Protein AF-A0A3D4CTP0-F1 (afdb_monomer_lite)

pLDDT: mean 94.3, std 9.96, range [36.91, 98.75]

Secondary structure (DSSP, 8-state):
--HHHHHH--GGGSTTTTTT-HHHHHHHHHHHHHHHHHTEETTEE---HHHHHHHH-HHHHHHHHHHHHHHHHHHHHS-SSHHHHTSS-TTSHHHHHHHHHHHHHHHHHHHHHHHHHHTT-----S----

Radius of gyration: 16.41 Å; chains: 1; bounding box: 38×39×43 Å

Structure (m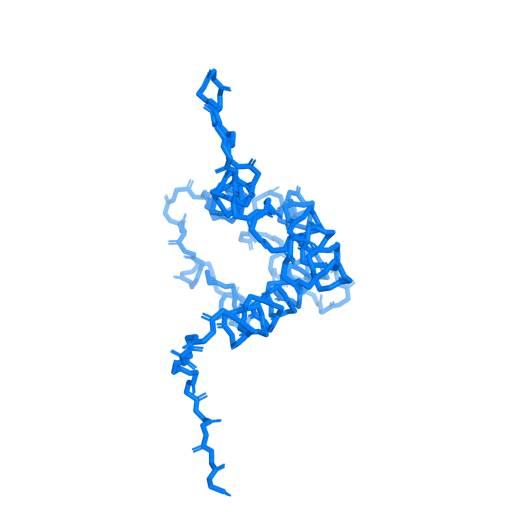mCIF, N/CA/C/O backbone):
data_AF-A0A3D4CTP0-F1
#
_entry.id   AF-A0A3D4CTP0-F1
#
loop_
_atom_site.group_PDB
_atom_site.id
_atom_site.type_symbol
_atom_site.label_atom_id
_atom_site.label_alt_id
_atom_site.label_comp_id
_atom_site.label_asym_id
_atom_site.label_entity_id
_atom_site.label_seq_id
_atom_site.pdbx_PDB_ins_code
_atom_site.Cartn_x
_atom_site.Cartn_y
_atom_site.Cartn_z
_atom_site.occupancy
_atom_site.B_iso_or_equiv
_atom_site.auth_seq_id
_atom_site.auth_comp_id
_atom_site.auth_asym_id
_atom_site.auth_atom_id
_atom_site.pdbx_PDB_model_num
ATOM 1 N N . ARG A 1 1 ? -2.790 0.129 -9.719 1.00 76.38 1 ARG A N 1
ATOM 2 C CA . ARG A 1 1 ? -3.055 -1.190 -10.361 1.00 76.38 1 ARG A CA 1
ATOM 3 C C . ARG A 1 1 ? -1.772 -1.631 -11.052 1.00 76.38 1 ARG A C 1
ATOM 5 O O . ARG A 1 1 ? -1.313 -0.879 -11.895 1.00 76.38 1 ARG A O 1
ATOM 12 N N . LEU A 1 2 ? -1.196 -2.782 -10.687 1.00 93.75 2 LEU A N 1
ATOM 13 C CA . LEU A 1 2 ? 0.117 -3.227 -11.196 1.00 93.75 2 LEU A CA 1
ATOM 14 C C . LEU A 1 2 ? 0.058 -4.500 -12.057 1.00 93.75 2 LEU A C 1
ATOM 16 O O . LEU A 1 2 ? 0.906 -4.667 -12.924 1.00 93.75 2 LEU A O 1
ATOM 20 N N . ASN A 1 3 ? -0.959 -5.351 -11.873 1.00 94.69 3 ASN A N 1
ATOM 21 C CA . ASN A 1 3 ? -1.021 -6.681 -12.503 1.00 94.69 3 ASN A CA 1
ATOM 22 C C . ASN A 1 3 ? -0.943 -6.641 -14.034 1.00 94.69 3 ASN A C 1
ATOM 24 O O . ASN A 1 3 ? -0.199 -7.413 -14.611 1.00 94.69 3 ASN A O 1
ATOM 28 N N . VAL A 1 4 ? -1.635 -5.706 -14.698 1.00 95.69 4 VAL A N 1
ATOM 29 C CA . VAL A 1 4 ? -1.610 -5.638 -16.173 1.00 95.69 4 VAL A CA 1
ATOM 30 C C . VAL A 1 4 ? -0.201 -5.328 -16.681 1.00 95.69 4 VAL A C 1
ATOM 32 O O . VAL A 1 4 ? 0.322 -6.091 -17.480 1.00 95.69 4 VAL A O 1
ATOM 35 N N . ALA A 1 5 ? 0.444 -4.279 -16.161 1.00 95.50 5 ALA A N 1
ATOM 36 C CA . ALA A 1 5 ? 1.819 -3.937 -16.530 1.00 95.50 5 ALA A CA 1
ATOM 37 C C . ALA A 1 5 ? 2.813 -5.056 -16.174 1.00 95.50 5 ALA A C 1
ATOM 39 O O . ALA A 1 5 ? 3.791 -5.282 -16.885 1.00 95.50 5 ALA A O 1
ATOM 40 N N . TYR A 1 6 ? 2.560 -5.776 -15.077 1.00 97.00 6 TYR A N 1
ATOM 41 C CA . TYR A 1 6 ? 3.338 -6.951 -14.709 1.00 97.00 6 TYR A CA 1
ATOM 42 C C . TYR A 1 6 ? 3.167 -8.082 -15.737 1.00 97.00 6 TYR A C 1
ATOM 44 O O . TYR A 1 6 ? 4.158 -8.655 -16.179 1.00 97.00 6 TYR A O 1
ATOM 52 N N . ASP A 1 7 ? 1.951 -8.391 -16.167 1.00 96.56 7 ASP A N 1
ATOM 53 C CA . ASP A 1 7 ? 1.689 -9.504 -17.083 1.00 96.56 7 ASP A CA 1
ATOM 54 C C . ASP A 1 7 ? 2.168 -9.210 -18.509 1.00 96.56 7 ASP A C 1
ATOM 56 O O . ASP A 1 7 ? 2.760 -10.070 -19.164 1.00 96.56 7 ASP A O 1
ATOM 60 N N . THR A 1 8 ? 1.936 -7.992 -19.000 1.00 96.19 8 THR A N 1
ATOM 61 C CA . THR A 1 8 ? 2.241 -7.622 -20.389 1.00 96.19 8 THR A CA 1
ATOM 62 C C . THR A 1 8 ? 3.673 -7.141 -20.579 1.00 96.19 8 THR A C 1
ATOM 64 O O . THR A 1 8 ? 4.193 -7.215 -21.693 1.00 96.19 8 THR A O 1
ATOM 67 N N . LYS A 1 9 ? 4.315 -6.646 -19.510 1.00 96.12 9 LYS A N 1
ATOM 68 C CA . LYS A 1 9 ? 5.614 -5.951 -19.544 1.00 96.12 9 LYS A CA 1
ATOM 69 C C . LYS A 1 9 ? 5.635 -4.749 -20.504 1.00 96.12 9 LYS A C 1
ATOM 71 O O . LYS A 1 9 ? 6.712 -4.309 -20.903 1.00 96.12 9 LYS A O 1
ATOM 76 N N . ALA A 1 10 ? 4.466 -4.239 -20.896 1.00 94.75 10 ALA A N 1
ATOM 77 C CA . ALA A 1 10 ? 4.347 -3.114 -21.811 1.00 94.75 10 ALA A CA 1
ATOM 78 C C . ALA A 1 10 ? 4.397 -1.796 -21.036 1.00 94.75 10 ALA A C 1
ATOM 80 O O . ALA A 1 10 ? 3.703 -1.629 -20.030 1.00 94.75 10 ALA A O 1
ATOM 81 N N . GLN A 1 11 ? 5.184 -0.841 -21.533 1.00 92.44 11 GLN A N 1
ATOM 82 C CA . GLN A 1 11 ? 5.215 0.513 -20.980 1.00 92.44 11 GLN A CA 1
ATOM 83 C C . GLN A 1 11 ? 3.845 1.189 -21.130 1.00 92.44 11 GLN A C 1
ATOM 85 O O . GLN A 1 11 ? 3.430 1.969 -20.292 1.00 92.44 11 GLN A O 1
ATOM 90 N N . GLU A 1 12 ? 3.077 0.876 -22.164 1.00 94.19 12 GLU A N 1
ATOM 91 C CA . GLU A 1 12 ? 1.756 1.470 -22.373 1.00 94.19 12 GLU A CA 1
ATOM 92 C C . GLU A 1 12 ? 0.725 1.030 -21.321 1.00 94.19 12 GLU A C 1
ATOM 94 O O . GLU A 1 12 ? -0.285 1.711 -21.139 1.00 94.19 12 GLU A O 1
ATOM 99 N N . ASP A 1 13 ? 0.988 -0.077 -20.620 1.00 95.19 13 ASP A N 1
ATOM 100 C CA . ASP A 1 13 ? 0.101 -0.644 -19.603 1.00 95.19 13 ASP A CA 1
ATOM 101 C C . ASP A 1 13 ? 0.427 -0.184 -18.173 1.00 95.19 13 ASP A C 1
ATOM 103 O O . ASP A 1 13 ? -0.342 -0.472 -17.246 1.00 95.19 13 ASP A O 1
ATOM 107 N N . GLU A 1 14 ? 1.538 0.533 -17.953 1.00 92.81 14 GLU A N 1
ATOM 108 C CA . GLU A 1 14 ? 1.769 1.189 -16.664 1.00 92.81 14 GLU A CA 1
ATOM 109 C C . GLU A 1 14 ? 0.916 2.463 -16.517 1.00 92.81 14 GLU A C 1
ATOM 111 O O . GLU A 1 14 ? 0.577 3.144 -17.482 1.00 92.81 14 GLU A O 1
ATOM 116 N N . HIS A 1 15 ? 0.548 2.790 -15.278 1.00 91.50 15 HIS A N 1
ATOM 117 C CA . HIS A 1 15 ? -0.501 3.772 -14.988 1.00 91.50 15 HIS A CA 1
ATOM 118 C C . HIS A 1 15 ? -0.169 5.201 -15.450 1.00 91.50 15 HIS A C 1
ATOM 120 O O . HIS A 1 15 ? -1.014 5.866 -16.046 1.00 91.50 15 HIS A O 1
ATOM 126 N N . SER A 1 16 ? 1.061 5.655 -15.197 1.00 95.56 16 SER A N 1
ATOM 127 C CA . SER A 1 16 ? 1.536 7.007 -15.515 1.00 95.56 16 SER A CA 1
ATOM 128 C C . SER A 1 16 ? 2.678 6.976 -16.539 1.00 95.56 16 SER A C 1
ATOM 130 O O . SER A 1 16 ? 3.693 7.656 -16.376 1.00 95.56 16 SER A O 1
ATOM 132 N N . CYS A 1 17 ? 2.505 6.183 -17.602 1.00 94.00 17 CYS A N 1
ATOM 133 C CA . CYS A 1 17 ? 3.518 5.898 -18.628 1.00 94.00 17 CYS A CA 1
ATOM 134 C C . CYS A 1 17 ? 4.038 7.121 -19.396 1.00 94.00 17 CYS A C 1
ATOM 136 O O . CYS A 1 17 ? 5.187 7.152 -19.818 1.00 94.00 17 CYS A O 1
ATOM 138 N N . PHE A 1 18 ? 3.220 8.161 -19.580 1.00 94.44 18 PHE A N 1
ATOM 139 C CA . PHE A 1 18 ? 3.645 9.365 -20.307 1.00 94.44 18 PHE A CA 1
ATOM 140 C C . PHE A 1 18 ? 4.525 10.310 -19.479 1.00 94.44 18 PHE A C 1
ATOM 142 O O . PHE A 1 18 ? 5.140 11.217 -20.043 1.00 94.44 18 PHE A O 1
ATOM 149 N N . SER A 1 19 ? 4.549 10.148 -18.155 1.00 95.62 19 SER A N 1
ATOM 150 C CA . SER A 1 19 ? 5.300 11.002 -17.229 1.00 95.62 19 SER A CA 1
ATOM 151 C C . SER A 1 19 ? 6.370 10.254 -16.435 1.00 95.62 19 SER A C 1
ATOM 153 O O . SER A 1 19 ? 7.052 10.887 -15.633 1.00 95.62 19 SER A O 1
ATOM 155 N N . ASP A 1 20 ? 6.519 8.940 -16.634 1.00 93.75 20 ASP A N 1
ATOM 156 C CA . ASP A 1 20 ? 7.413 8.048 -15.880 1.00 93.75 20 ASP A CA 1
ATOM 157 C C . ASP A 1 20 ? 7.196 8.104 -14.351 1.00 93.75 20 ASP A C 1
ATOM 159 O O . ASP A 1 20 ? 8.117 7.916 -13.548 1.00 93.75 20 ASP A O 1
ATOM 163 N N . THR A 1 21 ? 5.959 8.367 -13.910 1.00 96.38 21 THR A N 1
ATOM 164 C CA . THR A 1 21 ? 5.625 8.574 -12.486 1.00 96.38 21 THR A CA 1
ATOM 165 C C . THR A 1 21 ? 4.857 7.431 -11.826 1.00 96.38 21 THR A C 1
ATOM 167 O O . THR A 1 21 ? 4.430 7.596 -10.687 1.00 96.38 21 THR A O 1
ATOM 170 N N . THR A 1 22 ? 4.733 6.252 -12.446 1.00 96.38 22 THR A N 1
ATOM 171 C CA . THR A 1 22 ? 4.021 5.097 -11.850 1.00 96.38 22 THR A CA 1
ATOM 172 C C . THR A 1 22 ? 4.525 4.753 -10.441 1.00 96.38 22 THR A C 1
ATOM 174 O O . THR A 1 22 ? 3.738 4.442 -9.549 1.00 96.38 22 THR A O 1
ATOM 177 N N . HIS A 1 23 ? 5.834 4.868 -10.198 1.00 94.62 23 HIS A N 1
ATOM 178 C CA . HIS A 1 23 ? 6.429 4.662 -8.873 1.00 94.62 23 HIS A CA 1
ATOM 179 C C . HIS A 1 23 ? 5.897 5.650 -7.816 1.00 94.62 23 HIS A C 1
ATOM 181 O O . HIS A 1 23 ? 5.667 5.260 -6.672 1.00 94.62 23 HIS A O 1
ATOM 187 N N . ASN A 1 24 ? 5.661 6.913 -8.190 1.00 97.12 24 ASN A N 1
ATOM 188 C CA . ASN A 1 24 ? 5.096 7.918 -7.290 1.00 97.12 24 ASN A CA 1
ATOM 189 C C . ASN A 1 24 ? 3.637 7.605 -6.976 1.00 97.12 24 ASN A C 1
ATOM 191 O O . ASN A 1 24 ? 3.264 7.661 -5.807 1.00 97.12 24 ASN A O 1
ATOM 195 N N . ASP A 1 25 ? 2.845 7.230 -7.984 1.00 97.00 25 ASP A N 1
ATOM 196 C CA . ASP A 1 25 ? 1.442 6.858 -7.786 1.00 97.00 25 ASP A CA 1
ATOM 197 C C . ASP A 1 25 ? 1.329 5.765 -6.717 1.00 97.00 25 ASP A C 1
ATOM 199 O O . ASP A 1 25 ? 0.630 5.936 -5.721 1.00 97.00 25 ASP A O 1
ATOM 203 N N . MET A 1 26 ? 2.105 4.682 -6.854 1.00 96.38 26 MET A N 1
ATOM 204 C CA . MET A 1 26 ? 2.045 3.560 -5.910 1.00 96.38 26 MET A CA 1
ATOM 205 C C . MET A 1 26 ? 2.464 3.963 -4.495 1.00 96.38 26 MET A C 1
ATOM 207 O O . MET A 1 26 ? 1.834 3.555 -3.519 1.00 96.38 26 MET A O 1
ATOM 211 N N . VAL A 1 27 ? 3.514 4.778 -4.364 1.00 97.75 27 VAL A N 1
ATOM 212 C CA . VAL A 1 27 ? 3.981 5.245 -3.055 1.00 97.75 27 VAL A CA 1
ATOM 213 C C . VAL A 1 27 ? 2.942 6.149 -2.390 1.00 97.75 27 VAL A C 1
ATOM 215 O O . VAL A 1 27 ? 2.665 5.983 -1.201 1.00 97.75 27 VAL A O 1
ATOM 218 N N . PHE A 1 28 ? 2.366 7.104 -3.120 1.00 97.94 28 PHE A N 1
ATOM 219 C CA . PHE A 1 28 ? 1.459 8.090 -2.535 1.00 97.94 28 PHE A CA 1
ATOM 220 C C . PHE A 1 28 ? 0.042 7.558 -2.304 1.00 97.94 28 PHE A C 1
ATOM 222 O O . PHE A 1 28 ? -0.560 7.936 -1.297 1.00 97.94 28 PHE A O 1
ATOM 229 N N . ASP A 1 29 ? -0.444 6.624 -3.125 1.00 98.00 29 ASP A N 1
ATOM 230 C CA . ASP A 1 29 ? -1.692 5.897 -2.860 1.00 98.00 29 ASP A CA 1
ATOM 231 C C . ASP A 1 29 ? -1.613 5.169 -1.507 1.00 98.00 29 ASP A C 1
ATOM 233 O O . ASP A 1 29 ? -2.497 5.296 -0.653 1.00 98.00 29 ASP A O 1
ATOM 237 N N . LEU A 1 30 ? -0.501 4.471 -1.257 1.00 98.06 30 LEU A N 1
ATOM 238 C CA . LEU A 1 30 ? -0.291 3.720 -0.019 1.00 98.06 30 LEU A CA 1
ATOM 239 C C . LEU A 1 30 ? -0.027 4.612 1.194 1.00 98.06 30 LEU A C 1
ATOM 241 O O . LEU A 1 30 ? -0.504 4.321 2.293 1.00 98.06 30 LEU A O 1
ATOM 245 N N . ILE A 1 31 ? 0.674 5.733 1.008 1.00 98.12 31 ILE A N 1
ATOM 246 C CA . ILE A 1 31 ? 0.773 6.771 2.041 1.00 98.12 31 ILE A CA 1
ATOM 247 C C . ILE A 1 31 ? -0.624 7.301 2.390 1.00 98.12 31 ILE A C 1
ATOM 249 O O . ILE A 1 31 ? -0.913 7.502 3.567 1.00 98.12 31 ILE A O 1
ATOM 253 N N . GLY A 1 32 ? -1.512 7.476 1.409 1.00 98.19 32 GLY A N 1
ATOM 254 C CA . GLY A 1 32 ? -2.908 7.847 1.642 1.00 98.19 32 GLY A CA 1
ATOM 255 C C . GLY A 1 32 ? -3.625 6.874 2.582 1.00 98.19 32 GLY A C 1
ATOM 256 O O . GLY A 1 32 ? -4.207 7.302 3.582 1.00 98.19 32 GLY A O 1
ATOM 257 N N . ILE A 1 33 ? -3.510 5.568 2.323 1.00 98.25 33 ILE A N 1
ATOM 258 C CA . ILE A 1 33 ? -4.072 4.511 3.184 1.00 98.25 33 ILE A CA 1
ATOM 259 C C . ILE A 1 33 ? -3.475 4.582 4.596 1.00 98.25 33 ILE A C 1
ATOM 261 O O . ILE A 1 33 ? -4.215 4.593 5.582 1.00 98.25 33 ILE A O 1
ATOM 265 N N . HIS A 1 34 ? -2.150 4.694 4.707 1.00 98.44 34 HIS A N 1
ATOM 266 C CA . HIS A 1 34 ? -1.458 4.822 5.991 1.00 98.44 34 HIS A CA 1
ATOM 267 C C . HIS A 1 34 ? -1.925 6.044 6.795 1.00 98.44 34 HIS A C 1
ATOM 269 O O . HIS A 1 34 ? -2.143 5.961 8.007 1.00 98.44 34 HIS A O 1
ATOM 275 N N . ASN A 1 35 ? -2.124 7.182 6.137 1.00 98.50 35 ASN A N 1
ATOM 276 C CA . ASN A 1 35 ? -2.556 8.414 6.790 1.00 98.50 35 ASN A CA 1
ATOM 277 C C . ASN A 1 35 ? -3.990 8.305 7.320 1.00 98.50 35 ASN A C 1
ATOM 279 O O . ASN A 1 35 ? -4.259 8.746 8.435 1.00 98.50 35 ASN A O 1
ATOM 283 N N . VAL A 1 36 ? -4.900 7.663 6.578 1.00 97.94 36 VAL A N 1
ATOM 284 C CA . VAL A 1 36 ? -6.267 7.377 7.056 1.00 97.94 36 VAL A CA 1
ATOM 285 C C . VAL A 1 36 ? -6.250 6.386 8.223 1.00 97.94 36 VAL A C 1
ATOM 287 O O . VAL A 1 36 ? -6.962 6.571 9.214 1.00 97.94 36 VAL A O 1
ATOM 290 N N . TRP A 1 37 ? -5.414 5.349 8.135 1.00 98.31 37 TRP A N 1
ATOM 291 C CA . TRP A 1 37 ? -5.259 4.358 9.197 1.00 98.31 37 TRP A CA 1
ATOM 292 C C . TRP A 1 37 ? -4.789 4.994 10.507 1.00 98.31 37 TRP A C 1
ATOM 294 O O . TRP A 1 37 ? -5.398 4.782 11.556 1.00 98.31 37 TRP A O 1
ATOM 304 N N . THR A 1 38 ? -3.746 5.819 10.436 1.00 98.06 38 THR A N 1
ATOM 305 C CA . THR A 1 38 ? -3.125 6.451 11.607 1.00 98.06 38 THR A CA 1
ATOM 306 C C . THR A 1 38 ? -3.847 7.709 12.082 1.00 98.06 38 THR A C 1
ATOM 308 O O . THR A 1 38 ? -3.797 8.020 13.273 1.00 98.06 38 THR A O 1
ATOM 311 N N . GLY A 1 39 ? -4.569 8.391 11.188 1.00 98.06 39 GLY A N 1
ATOM 312 C CA . GLY A 1 39 ? -5.240 9.664 11.453 1.00 98.06 39 GLY A CA 1
ATOM 313 C C . GLY A 1 39 ? -4.294 10.864 11.425 1.00 98.06 39 GLY A C 1
ATOM 314 O O . GLY A 1 39 ? -4.560 11.857 12.097 1.00 98.06 39 GLY A O 1
ATOM 315 N N . SER A 1 40 ? -3.179 10.772 10.695 1.00 96.94 40 SER A N 1
ATOM 316 C CA . SER A 1 40 ? -2.142 11.807 10.643 1.00 96.94 40 SER A CA 1
ATOM 317 C C . SER A 1 40 ? -1.765 12.151 9.202 1.00 96.94 40 SER A C 1
ATOM 319 O O . SER A 1 40 ? -1.495 11.260 8.399 1.00 96.94 40 SER A O 1
ATOM 321 N N . TYR A 1 41 ? -1.741 13.443 8.871 1.00 93.69 41 TYR A N 1
ATOM 322 C CA . TYR A 1 41 ? -1.351 13.974 7.566 1.00 93.69 41 TYR A CA 1
ATOM 323 C C . TYR A 1 41 ? -0.646 15.326 7.728 1.00 93.69 41 TYR A C 1
ATOM 325 O O . TYR A 1 41 ? -1.286 16.356 7.953 1.00 93.69 41 TYR A O 1
ATOM 333 N N . GLY A 1 42 ? 0.683 15.335 7.602 1.00 92.25 42 GLY A N 1
ATOM 334 C CA . GLY A 1 42 ? 1.479 16.535 7.871 1.00 92.25 42 GLY A CA 1
ATOM 335 C C . GLY A 1 42 ? 1.238 17.043 9.296 1.00 92.25 42 GLY A C 1
ATOM 336 O O . GLY A 1 42 ? 1.344 16.275 10.249 1.00 92.25 42 GLY A O 1
ATOM 337 N N . ASP A 1 43 ? 0.871 18.317 9.432 1.00 94.69 43 ASP A N 1
ATOM 338 C CA . ASP A 1 43 ? 0.576 18.938 10.732 1.00 94.69 43 ASP A CA 1
ATOM 339 C C . ASP A 1 43 ? -0.852 18.655 11.245 1.00 94.69 43 ASP A C 1
ATOM 341 O O . ASP A 1 43 ? -1.199 19.018 12.371 1.00 94.69 43 ASP A O 1
ATOM 345 N N . LEU A 1 44 ? -1.705 18.017 10.435 1.00 95.19 44 LEU A N 1
ATOM 346 C CA . LEU A 1 44 ? -3.065 17.646 10.821 1.00 95.19 44 LEU A CA 1
ATOM 347 C C . LEU A 1 44 ? -3.069 16.249 11.449 1.00 95.19 44 LEU A C 1
ATOM 349 O O . LEU A 1 44 ? -2.648 15.282 10.819 1.00 95.19 44 LEU A O 1
ATOM 353 N N . SER A 1 45 ? -3.598 16.124 12.667 1.00 96.31 45 SER A N 1
ATOM 354 C CA . SER A 1 45 ? -3.719 14.833 13.353 1.00 96.31 45 SER A CA 1
ATOM 355 C C . SER A 1 45 ? -5.016 14.701 14.155 1.00 96.31 45 SER A C 1
ATOM 357 O O . SER A 1 45 ? -5.587 15.686 14.627 1.00 96.31 45 SER A O 1
ATOM 359 N N . GLY A 1 46 ? -5.484 13.463 14.299 1.00 96.06 46 GLY A N 1
ATO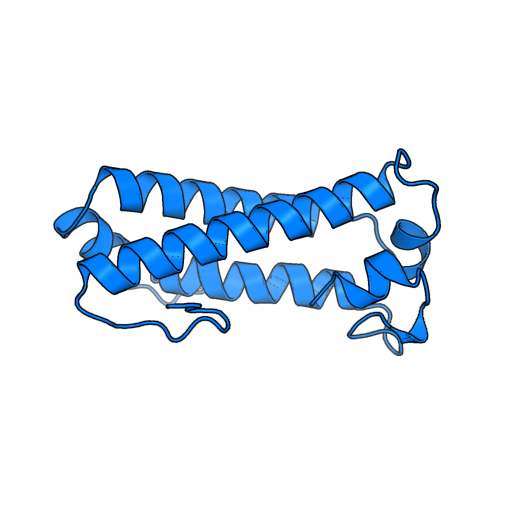M 360 C CA . GLY A 1 46 ? -6.667 13.073 15.060 1.00 96.06 46 GLY A CA 1
ATOM 361 C C . GLY A 1 46 ? -6.766 11.546 15.190 1.00 96.06 46 GLY A C 1
ATOM 362 O O . GLY A 1 46 ? -5.831 10.836 14.820 1.00 96.06 46 GLY A O 1
ATOM 363 N N . PRO A 1 47 ? -7.874 11.004 15.727 1.00 96.50 47 PRO A N 1
ATOM 364 C CA . PRO A 1 47 ? -8.066 9.559 15.796 1.00 96.50 47 PRO A CA 1
ATOM 365 C C . PRO A 1 47 ? -8.161 8.946 14.392 1.00 96.50 47 PRO A C 1
ATOM 367 O O . PRO A 1 47 ? -9.090 9.243 13.644 1.00 96.50 47 PRO A O 1
ATOM 370 N N . GLY A 1 48 ? -7.211 8.079 14.045 1.00 97.19 48 GLY A N 1
ATOM 371 C CA . GLY A 1 48 ? -7.285 7.253 12.842 1.00 97.19 48 GLY A CA 1
ATOM 372 C C . GLY A 1 48 ? -8.190 6.036 13.007 1.00 97.19 48 GLY A C 1
ATOM 373 O O . GLY A 1 48 ? -8.600 5.686 14.121 1.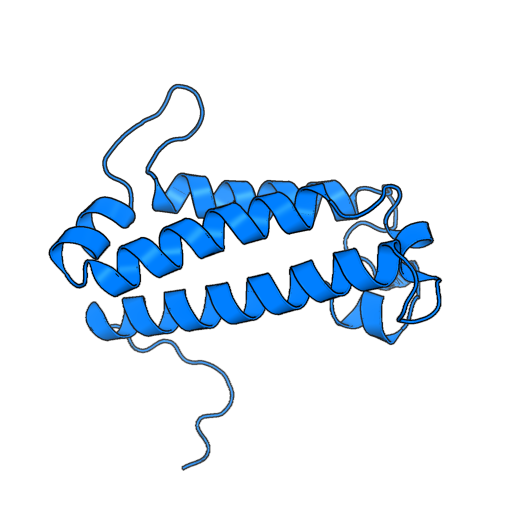00 97.19 48 GLY A O 1
ATOM 374 N N . LEU A 1 49 ? -8.437 5.333 11.898 1.00 97.12 49 LEU A N 1
ATOM 375 C CA . LEU A 1 49 ? -9.189 4.072 11.901 1.00 97.12 49 LEU A CA 1
ATOM 376 C C . LEU A 1 49 ? -8.573 3.029 12.851 1.00 97.12 49 LEU A C 1
ATOM 378 O O . LEU A 1 49 ? -9.304 2.237 13.449 1.00 97.12 49 LEU A O 1
ATOM 382 N N . GLN A 1 50 ? -7.253 3.086 13.063 1.00 97.56 50 GLN A N 1
ATOM 383 C CA . GLN A 1 50 ? -6.533 2.209 13.983 1.00 97.56 50 GLN A CA 1
ATOM 384 C C . GLN A 1 50 ? -7.103 2.217 15.407 1.00 97.56 50 GLN A C 1
ATOM 386 O O . GLN A 1 50 ? -7.131 1.176 16.054 1.00 97.56 50 GLN A O 1
ATOM 391 N N . VAL A 1 51 ? -7.601 3.359 15.902 1.00 97.81 51 VAL A N 1
ATOM 392 C CA . VAL A 1 51 ? -8.135 3.471 17.273 1.00 97.81 51 VAL A CA 1
ATOM 393 C C . VAL A 1 51 ? -9.404 2.635 17.417 1.00 97.81 51 VAL A C 1
ATOM 395 O O . VAL A 1 51 ? -9.571 1.900 18.390 1.00 97.81 51 VAL A O 1
ATOM 398 N N . LEU A 1 52 ? -10.283 2.718 16.419 1.00 96.44 52 LEU A N 1
ATOM 399 C CA . LEU A 1 52 ? -11.513 1.939 16.369 1.00 96.44 52 LEU A CA 1
ATOM 400 C C . LEU A 1 52 ? -11.213 0.449 16.180 1.00 96.44 52 LEU A C 1
ATOM 402 O O . LEU A 1 52 ? -11.751 -0.384 16.908 1.00 96.44 52 LEU A O 1
ATOM 406 N N . ALA A 1 53 ? -10.311 0.117 15.254 1.00 97.75 53 ALA A N 1
ATOM 407 C CA . ALA A 1 53 ? -9.903 -1.259 14.998 1.00 97.75 53 ALA A CA 1
ATOM 408 C C . ALA A 1 53 ? -9.291 -1.916 16.244 1.00 97.75 53 ALA A C 1
ATOM 410 O O . ALA A 1 53 ? -9.637 -3.049 16.576 1.00 97.75 53 ALA A O 1
ATOM 411 N N . GLN A 1 54 ? -8.449 -1.187 16.980 1.00 98.00 54 GLN A N 1
ATOM 412 C CA . GLN A 1 54 ? -7.835 -1.659 18.219 1.00 98.00 54 GLN A CA 1
ATOM 413 C C . GLN A 1 54 ? -8.874 -1.939 19.312 1.00 98.00 54 GLN A C 1
ATOM 415 O O . GLN A 1 54 ? -8.716 -2.889 20.075 1.00 98.00 54 GLN A O 1
ATOM 420 N N . GLY A 1 55 ? -9.938 -1.135 19.391 1.00 97.25 55 GLY A N 1
ATOM 421 C CA . GLY A 1 55 ? -11.042 -1.369 20.325 1.00 97.25 55 GLY A CA 1
ATOM 422 C C . GLY A 1 55 ? -11.907 -2.579 19.959 1.00 97.25 55 GLY A C 1
ATOM 423 O O . GLY A 1 55 ? -12.489 -3.202 20.844 1.00 97.25 55 GLY A O 1
ATOM 424 N N . LEU A 1 56 ? -11.979 -2.918 18.671 1.00 97.06 56 LEU A N 1
ATOM 425 C CA . LEU A 1 56 ? -12.850 -3.965 18.140 1.00 97.06 56 LEU A CA 1
ATOM 426 C C . LEU A 1 56 ? -12.153 -5.331 18.046 1.00 97.06 56 LEU A C 1
ATOM 428 O O . LEU A 1 56 ? -12.655 -6.319 18.583 1.00 97.06 56 LEU A O 1
ATOM 432 N N . LYS A 1 57 ? -10.995 -5.393 17.373 1.00 98.06 57 LYS A N 1
ATOM 433 C CA . LYS A 1 57 ? -10.182 -6.603 17.165 1.00 98.06 57 LYS A CA 1
ATOM 434 C C . LYS A 1 57 ? -8.678 -6.271 17.195 1.00 98.06 57 LYS A C 1
ATOM 436 O O . LYS A 1 57 ? -8.075 -6.086 16.139 1.00 98.06 57 LYS A O 1
ATOM 441 N N . PRO A 1 58 ? -8.049 -6.264 18.389 1.00 98.19 58 PRO A N 1
ATOM 442 C CA . PRO A 1 58 ? -6.629 -5.946 18.582 1.00 98.19 58 PRO A CA 1
ATOM 443 C C . PRO A 1 58 ? -5.647 -6.690 17.667 1.00 98.19 58 PRO A C 1
ATOM 445 O O . PRO A 1 58 ? -4.755 -6.073 17.095 1.00 98.19 58 PRO A O 1
ATOM 448 N N . ASP A 1 59 ? -5.806 -8.010 17.524 1.00 98.19 59 ASP A N 1
ATOM 449 C CA . ASP A 1 59 ? -4.910 -8.836 16.700 1.00 98.19 59 ASP A CA 1
ATOM 450 C C . ASP A 1 59 ? -4.993 -8.451 15.218 1.00 98.19 59 ASP A C 1
ATOM 452 O O . ASP A 1 59 ? -3.980 -8.201 14.564 1.00 98.19 59 ASP A O 1
ATOM 456 N N . LEU A 1 60 ? -6.220 -8.314 14.709 1.00 98.31 60 LEU A N 1
ATOM 457 C CA . LEU A 1 60 ? -6.467 -7.908 13.331 1.00 98.31 60 LEU A CA 1
ATOM 458 C C . LEU A 1 60 ? -5.954 -6.488 13.062 1.00 98.31 60 LEU A C 1
ATOM 460 O O . LEU A 1 60 ? -5.350 -6.251 12.019 1.00 98.31 60 LEU A O 1
ATOM 464 N N . ALA A 1 61 ? -6.140 -5.567 14.011 1.00 98.56 61 ALA A N 1
ATOM 465 C CA . ALA A 1 61 ? -5.619 -4.208 13.918 1.00 98.56 61 ALA A CA 1
ATOM 466 C C . ALA A 1 61 ? -4.086 -4.190 13.830 1.00 98.56 61 ALA A C 1
ATOM 468 O O . ALA A 1 61 ? -3.538 -3.512 12.964 1.00 98.56 61 ALA A O 1
ATOM 469 N N . GLY A 1 62 ? -3.396 -4.976 14.665 1.00 98.56 62 GLY A N 1
ATOM 470 C CA . GLY A 1 62 ? -1.938 -5.099 14.616 1.00 98.56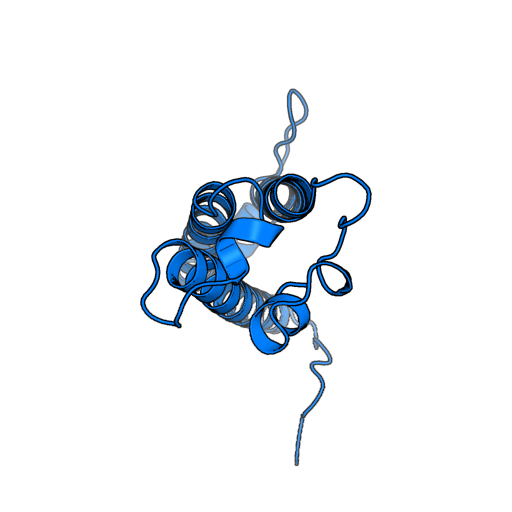 62 GLY A CA 1
ATOM 471 C C . GLY A 1 62 ? -1.444 -5.656 13.279 1.00 98.56 62 GLY A C 1
ATOM 472 O O . GLY A 1 62 ? -0.551 -5.082 12.660 1.00 98.56 62 GLY A O 1
ATOM 473 N N . ARG A 1 63 ? -2.077 -6.727 12.787 1.00 98.62 63 ARG A N 1
ATOM 474 C CA . ARG A 1 63 ? -1.745 -7.329 11.485 1.00 98.62 63 ARG A CA 1
ATOM 475 C C . ARG A 1 63 ? -1.956 -6.355 10.327 1.00 98.62 63 ARG A C 1
ATOM 477 O O . ARG A 1 63 ? -1.091 -6.253 9.461 1.00 98.62 63 ARG A O 1
ATOM 484 N N . LEU A 1 64 ? -3.081 -5.638 10.316 1.00 98.69 64 LEU A N 1
ATOM 485 C CA . LEU A 1 64 ? -3.381 -4.644 9.286 1.00 98.69 64 LEU A CA 1
ATOM 486 C C . LEU A 1 64 ? -2.400 -3.467 9.340 1.00 98.69 64 LEU A C 1
ATOM 488 O O . LEU A 1 64 ? -1.898 -3.067 8.295 1.00 98.69 64 LEU A O 1
ATOM 492 N N . ALA A 1 65 ? -2.065 -2.965 10.531 1.00 98.62 65 ALA A N 1
ATOM 493 C CA . ALA A 1 65 ? -1.073 -1.903 10.693 1.00 98.62 65 ALA A CA 1
ATOM 494 C C . ALA A 1 65 ? 0.288 -2.306 10.101 1.00 98.62 65 ALA A C 1
ATOM 496 O O . ALA A 1 65 ? 0.819 -1.598 9.246 1.00 98.62 65 ALA A O 1
ATOM 497 N N . SER A 1 66 ? 0.805 -3.483 10.474 1.00 98.62 66 SER A N 1
ATOM 498 C CA . SER A 1 66 ? 2.064 -3.996 9.921 1.00 98.62 66 SER A CA 1
ATOM 499 C C . SER A 1 66 ? 1.997 -4.184 8.406 1.00 98.62 66 SER A C 1
ATOM 501 O O . SER A 1 66 ? 2.945 -3.844 7.706 1.00 98.62 66 SER A O 1
ATOM 503 N N . LYS A 1 67 ? 0.870 -4.676 7.876 1.00 98.69 67 LYS A N 1
ATOM 504 C CA . LYS A 1 67 ? 0.713 -4.877 6.431 1.00 98.69 67 LYS A CA 1
ATOM 505 C C . LYS A 1 67 ? 0.632 -3.559 5.657 1.00 98.69 67 LYS A C 1
ATOM 507 O O . LYS A 1 67 ? 1.132 -3.473 4.539 1.00 98.69 67 LYS A O 1
ATOM 512 N N . ILE A 1 68 ? 0.044 -2.516 6.244 1.00 98.75 68 ILE A N 1
ATOM 513 C CA . ILE A 1 68 ? 0.060 -1.164 5.673 1.00 98.75 68 ILE A CA 1
ATOM 514 C C . ILE A 1 68 ? 1.493 -0.632 5.593 1.00 98.75 68 ILE A C 1
ATOM 516 O O . ILE A 1 68 ? 1.913 -0.200 4.520 1.00 98.75 68 ILE A O 1
ATOM 520 N N . GLU A 1 69 ? 2.271 -0.718 6.672 1.00 98.50 69 GLU A N 1
ATOM 521 C CA . GLU A 1 69 ? 3.679 -0.296 6.663 1.00 98.50 69 GLU A CA 1
ATOM 522 C C . GLU A 1 69 ? 4.516 -1.081 5.642 1.00 98.50 69 GLU A C 1
ATOM 524 O O . GLU A 1 69 ? 5.289 -0.490 4.885 1.00 98.50 69 GLU A O 1
ATOM 529 N N . GLU A 1 70 ? 4.318 -2.399 5.572 1.00 98.69 70 GLU A N 1
ATOM 530 C 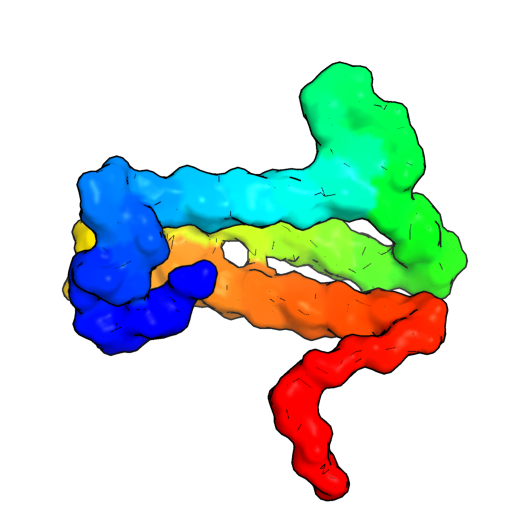CA . GLU A 1 70 ? 4.985 -3.274 4.607 1.00 98.69 70 GLU A CA 1
ATOM 531 C C . GLU A 1 70 ? 4.641 -2.892 3.168 1.00 98.69 70 GLU A C 1
ATOM 533 O O . GLU A 1 70 ? 5.540 -2.782 2.341 1.00 98.69 70 GLU A O 1
ATOM 538 N N . SER A 1 71 ? 3.370 -2.600 2.870 1.00 98.44 71 SER A N 1
ATOM 539 C CA . SER A 1 71 ? 2.963 -2.188 1.522 1.00 98.44 71 SER A CA 1
ATOM 540 C C . SER A 1 71 ? 3.651 -0.889 1.092 1.00 98.44 71 SER A C 1
ATOM 542 O O . SER A 1 71 ? 4.184 -0.805 -0.015 1.00 98.44 71 SER A O 1
ATOM 544 N N . VAL A 1 72 ? 3.724 0.106 1.988 1.00 98.56 72 VAL A N 1
ATOM 545 C CA . VAL A 1 72 ? 4.436 1.369 1.741 1.00 98.56 72 VAL A CA 1
ATOM 546 C C . VAL A 1 72 ? 5.923 1.112 1.498 1.00 98.56 72 VAL A C 1
ATOM 548 O O . VAL A 1 72 ? 6.518 1.732 0.614 1.00 98.56 72 VAL A O 1
ATOM 551 N N . ALA A 1 73 ? 6.541 0.218 2.273 1.00 98.62 73 ALA A N 1
ATOM 552 C CA . ALA A 1 73 ? 7.941 -0.148 2.089 1.00 98.62 73 ALA A CA 1
ATOM 553 C C . ALA A 1 73 ? 8.176 -0.873 0.753 1.00 98.62 73 ALA A C 1
ATOM 555 O O . ALA A 1 73 ? 9.126 -0.535 0.047 1.00 98.62 73 ALA A O 1
ATOM 556 N N . ALA A 1 74 ? 7.296 -1.807 0.381 1.00 98.44 74 ALA A N 1
ATOM 557 C CA . ALA A 1 74 ? 7.364 -2.557 -0.869 1.00 98.44 74 ALA A CA 1
ATOM 558 C C . ALA A 1 74 ? 7.272 -1.626 -2.088 1.00 98.44 74 ALA A C 1
ATOM 560 O O . ALA A 1 74 ? 8.151 -1.660 -2.948 1.00 98.44 74 ALA A O 1
ATOM 561 N N . ALA A 1 75 ? 6.303 -0.704 -2.106 1.00 98.12 75 ALA A N 1
ATOM 562 C CA . ALA A 1 75 ? 6.168 0.264 -3.194 1.00 98.12 75 ALA A CA 1
ATOM 563 C C . ALA A 1 75 ? 7.391 1.187 -3.327 1.00 98.12 75 ALA A C 1
ATOM 565 O O . ALA A 1 75 ? 7.841 1.459 -4.437 1.00 98.12 75 ALA A O 1
ATOM 566 N N . LYS A 1 76 ? 7.983 1.624 -2.205 1.00 98.31 76 LYS A N 1
ATOM 567 C CA . LYS A 1 76 ? 9.229 2.416 -2.204 1.00 98.31 76 LYS A CA 1
ATOM 568 C C . LYS A 1 76 ? 10.452 1.630 -2.683 1.00 98.31 76 LYS A C 1
ATOM 570 O O . LYS A 1 76 ? 11.445 2.245 -3.064 1.00 98.31 76 LYS A O 1
ATOM 575 N N . ALA A 1 77 ? 10.407 0.302 -2.618 1.00 98.00 77 ALA A N 1
ATOM 576 C CA . ALA A 1 77 ? 11.494 -0.571 -3.040 1.00 98.00 77 ALA A CA 1
ATOM 577 C C . ALA A 1 77 ? 11.452 -0.910 -4.539 1.00 98.00 77 ALA A C 1
ATOM 579 O O . ALA A 1 77 ? 12.411 -1.499 -5.043 1.00 98.00 77 ALA A O 1
ATOM 580 N N . ILE A 1 78 ? 10.382 -0.546 -5.258 1.00 97.62 78 ILE A N 1
ATOM 581 C CA . ILE A 1 78 ? 10.313 -0.727 -6.710 1.00 97.62 78 ILE A CA 1
ATOM 582 C C . ILE A 1 78 ? 11.409 0.126 -7.374 1.00 97.62 78 ILE A C 1
ATOM 584 O O . ILE A 1 78 ? 11.455 1.340 -7.151 1.00 97.62 78 ILE A O 1
ATOM 588 N N . PRO A 1 79 ? 12.301 -0.471 -8.191 1.00 97.25 79 PRO A N 1
ATOM 589 C CA . PRO A 1 79 ? 13.312 0.288 -8.914 1.00 97.25 79 PRO A CA 1
ATOM 590 C C . PRO A 1 79 ? 12.694 1.334 -9.848 1.00 97.25 79 PRO A C 1
ATOM 592 O O . PRO A 1 79 ? 11.670 1.091 -10.482 1.00 97.25 79 PRO A O 1
ATOM 595 N N . VAL A 1 80 ? 13.349 2.491 -9.946 1.00 96.38 80 VAL A N 1
ATOM 596 C CA . VAL A 1 80 ? 12.947 3.599 -10.820 1.00 96.38 80 VAL A CA 1
ATOM 597 C C . VAL A 1 80 ? 13.929 3.684 -11.998 1.00 96.38 80 VAL A C 1
ATOM 599 O O . VAL A 1 80 ? 15.141 3.626 -11.759 1.00 96.38 80 VAL A O 1
ATOM 602 N N . PRO A 1 81 ? 13.453 3.866 -13.242 1.00 95.75 81 PRO A N 1
ATOM 603 C CA . PRO A 1 81 ? 12.045 4.005 -13.640 1.00 95.75 81 PRO A CA 1
ATOM 604 C C . PRO A 1 81 ? 11.301 2.653 -13.717 1.00 95.75 81 PRO A C 1
ATOM 606 O O . PRO A 1 81 ? 11.917 1.592 -13.847 1.00 95.75 81 PRO A O 1
ATOM 609 N N . PHE A 1 82 ? 9.972 2.694 -13.554 1.00 96.94 82 PHE A N 1
ATOM 610 C CA . PHE A 1 82 ? 9.129 1.494 -13.419 1.00 96.94 82 PHE A CA 1
ATOM 611 C C . PHE A 1 82 ? 9.106 0.657 -14.706 1.00 96.94 82 PHE A C 1
ATOM 613 O O . PHE A 1 82 ? 9.220 -0.568 -14.641 1.00 96.94 82 PHE A O 1
ATOM 620 N N . ASP A 1 83 ? 9.031 1.315 -15.862 1.00 95.06 83 ASP A N 1
ATOM 621 C CA . ASP A 1 83 ? 9.086 0.720 -17.200 1.00 95.06 83 ASP A CA 1
ATOM 622 C C . ASP A 1 83 ? 10.329 -0.161 -17.419 1.00 95.06 83 ASP A C 1
ATOM 624 O O . ASP A 1 83 ? 10.249 -1.189 -18.079 1.00 95.06 83 ASP A O 1
ATOM 628 N N . GLN A 1 84 ? 11.471 0.171 -16.813 1.00 96.81 84 GLN A N 1
ATOM 629 C CA . GLN A 1 84 ? 12.678 -0.657 -16.873 1.00 96.81 84 GLN A CA 1
ATOM 630 C C . GLN A 1 84 ? 12.658 -1.785 -15.834 1.00 96.81 84 GLN A C 1
ATOM 632 O O . GLN A 1 84 ? 13.198 -2.869 -16.071 1.00 96.81 84 GLN A O 1
ATOM 637 N N . ALA A 1 85 ? 12.017 -1.565 -14.683 1.00 96.38 85 ALA A N 1
ATOM 638 C CA . ALA A 1 85 ? 11.906 -2.562 -13.621 1.00 96.38 85 ALA A CA 1
ATOM 639 C C . ALA A 1 85 ? 11.039 -3.775 -14.021 1.00 96.38 85 ALA A C 1
ATOM 641 O O . ALA A 1 85 ? 11.290 -4.885 -13.537 1.00 96.38 85 ALA A O 1
ATOM 642 N N . ILE A 1 86 ? 10.056 -3.586 -14.911 1.00 96.69 86 ILE A N 1
ATOM 643 C CA . ILE A 1 86 ? 9.129 -4.638 -15.368 1.00 96.69 86 ILE A CA 1
ATOM 644 C C . ILE A 1 86 ? 9.691 -5.577 -16.448 1.00 96.69 86 ILE A C 1
ATOM 646 O O . ILE A 1 86 ? 9.125 -6.651 -16.643 1.00 96.69 86 ILE A O 1
ATOM 650 N N . LEU A 1 87 ? 10.778 -5.226 -17.149 1.00 96.75 87 LEU A N 1
ATOM 651 C CA . LEU A 1 87 ? 11.208 -5.942 -18.368 1.00 96.75 87 LEU A CA 1
ATOM 652 C C . LEU A 1 87 ? 11.937 -7.270 -18.118 1.00 96.75 87 LEU A C 1
ATOM 654 O O . LEU A 1 87 ? 12.022 -8.101 -19.022 1.00 96.75 87 LEU A O 1
ATOM 658 N N . GLY A 1 88 ? 12.481 -7.477 -16.917 1.00 92.75 88 GLY A N 1
ATOM 659 C CA . GLY A 1 88 ? 13.282 -8.662 -16.599 1.00 92.75 88 GLY A CA 1
ATOM 660 C C . GLY A 1 88 ? 12.507 -9.987 -16.622 1.00 92.75 88 GLY A C 1
ATOM 661 O O . GLY A 1 88 ? 11.276 -10.029 -16.714 1.00 92.75 88 GLY A O 1
ATOM 662 N N . GLU A 1 89 ? 13.245 -11.089 -16.491 1.00 96.62 89 GLU A N 1
ATOM 663 C CA . GLU A 1 89 ? 12.686 -12.399 -16.128 1.00 96.62 89 GLU A CA 1
ATOM 664 C C . GLU A 1 89 ? 12.093 -12.363 -14.715 1.00 96.62 89 GLU A C 1
ATOM 666 O O . GLU A 1 89 ? 12.464 -11.509 -13.914 1.00 96.62 89 GLU A O 1
ATOM 671 N N . ASP A 1 90 ? 11.194 -13.284 -14.370 1.00 96.06 90 ASP A N 1
ATOM 672 C CA . ASP A 1 90 ? 10.470 -13.256 -13.085 1.00 96.06 90 ASP A CA 1
ATOM 673 C C . ASP A 1 90 ? 11.380 -13.259 -11.847 1.00 96.06 90 ASP A C 1
ATOM 675 O O . ASP A 1 90 ? 11.000 -12.770 -10.782 1.00 96.06 90 ASP A O 1
ATOM 679 N N . ASP A 1 91 ? 12.608 -13.760 -11.980 1.00 96.56 91 ASP A N 1
ATOM 680 C CA . ASP A 1 91 ? 13.599 -13.755 -10.914 1.00 96.56 91 ASP A CA 1
ATOM 681 C C . ASP A 1 91 ? 14.427 -12.459 -10.821 1.00 96.56 91 ASP A C 1
ATOM 683 O O . ASP A 1 91 ? 15.176 -12.284 -9.847 1.00 96.56 91 ASP A O 1
ATOM 687 N N . ALA A 1 92 ? 14.270 -11.544 -11.779 1.00 97.94 92 ALA A N 1
ATOM 688 C CA . ALA A 1 92 ? 14.953 -10.264 -11.807 1.00 97.94 92 ALA A CA 1
ATOM 689 C C . ALA A 1 92 ? 14.539 -9.395 -10.605 1.00 97.94 92 ALA A C 1
ATOM 691 O O . ALA A 1 92 ? 13.378 -9.415 -10.184 1.00 97.94 92 ALA A O 1
ATOM 692 N N . PRO A 1 93 ? 15.456 -8.575 -10.056 1.00 97.62 93 PRO A N 1
ATOM 693 C CA . PRO A 1 93 ? 15.168 -7.763 -8.874 1.00 97.62 93 PRO A CA 1
ATOM 694 C C . PRO A 1 93 ? 13.934 -6.858 -9.012 1.00 97.62 93 PRO A C 1
ATOM 696 O O . PRO A 1 93 ? 13.133 -6.787 -8.085 1.00 97.62 93 PRO A O 1
ATOM 699 N N . GLY A 1 94 ? 13.750 -6.208 -10.170 1.00 97.50 94 GLY A N 1
ATOM 700 C CA . GLY A 1 94 ? 12.590 -5.346 -10.427 1.00 97.50 94 GLY A CA 1
ATOM 701 C C . GLY A 1 94 ? 11.271 -6.119 -10.439 1.00 97.50 94 GLY A C 1
ATOM 702 O O . GLY A 1 94 ? 10.343 -5.765 -9.715 1.00 97.50 94 GLY A O 1
ATOM 703 N N . ARG A 1 95 ? 11.229 -7.243 -11.164 1.00 97.94 95 ARG A N 1
ATOM 704 C CA . ARG A 1 95 ? 10.078 -8.158 -11.220 1.00 97.94 95 ARG A CA 1
ATOM 705 C C . ARG A 1 95 ? 9.679 -8.656 -9.835 1.00 97.94 95 ARG A C 1
ATOM 707 O O . ARG A 1 95 ? 8.506 -8.586 -9.482 1.00 97.94 95 ARG A O 1
ATOM 714 N N . LYS A 1 96 ? 10.647 -9.079 -9.019 1.00 98.50 96 LYS A N 1
ATOM 715 C CA . LYS A 1 96 ? 10.392 -9.499 -7.634 1.00 98.50 96 LYS A CA 1
ATOM 716 C C . LYS A 1 96 ? 9.844 -8.370 -6.766 1.00 98.50 96 LYS A C 1
ATOM 718 O O . LYS A 1 96 ? 8.917 -8.606 -6.002 1.00 98.50 96 LYS A O 1
ATOM 723 N N . ALA A 1 97 ? 10.385 -7.156 -6.878 1.00 98.19 97 ALA A N 1
ATOM 724 C CA . ALA A 1 97 ? 9.908 -6.013 -6.099 1.00 98.19 97 ALA A CA 1
ATOM 725 C C . ALA A 1 97 ? 8.457 -5.634 -6.453 1.00 98.19 97 ALA A C 1
ATOM 727 O O . ALA A 1 97 ? 7.647 -5.361 -5.566 1.00 98.19 97 ALA A O 1
ATOM 728 N N . ILE A 1 98 ? 8.112 -5.662 -7.743 1.00 98.12 98 ILE A N 1
ATOM 729 C CA . ILE A 1 98 ? 6.757 -5.358 -8.218 1.00 98.12 98 ILE A CA 1
ATOM 730 C C . ILE A 1 98 ? 5.775 -6.454 -7.792 1.00 98.12 98 ILE A C 1
ATOM 732 O O . ILE A 1 98 ? 4.722 -6.129 -7.249 1.00 98.12 98 ILE A O 1
ATOM 736 N N . LEU A 1 99 ? 6.137 -7.733 -7.958 1.00 98.19 99 LEU A N 1
ATOM 737 C CA . LEU A 1 99 ? 5.310 -8.855 -7.505 1.00 98.19 99 LEU A CA 1
ATOM 738 C C . LEU A 1 99 ? 5.085 -8.813 -5.992 1.00 98.19 99 LEU A C 1
ATOM 740 O O . LEU A 1 99 ? 3.953 -8.902 -5.538 1.00 98.19 99 LEU A O 1
ATOM 744 N N . HIS A 1 100 ? 6.140 -8.581 -5.212 1.00 98.31 100 HIS A N 1
ATOM 745 C CA . HIS A 1 100 ? 6.015 -8.443 -3.764 1.00 98.31 100 HIS A CA 1
ATOM 746 C C . HIS A 1 100 ? 5.071 -7.294 -3.376 1.00 98.31 100 HIS A C 1
ATOM 748 O O . HIS A 1 100 ? 4.279 -7.426 -2.443 1.00 98.31 100 HIS A O 1
ATOM 754 N N . THR A 1 101 ? 5.102 -6.178 -4.111 1.00 98.31 101 THR A N 1
ATOM 755 C CA . THR A 1 101 ? 4.157 -5.072 -3.898 1.00 98.31 101 THR A CA 1
ATOM 756 C C . THR A 1 101 ? 2.717 -5.504 -4.193 1.00 98.31 101 THR A C 1
ATOM 758 O O . THR A 1 101 ? 1.832 -5.206 -3.394 1.00 98.31 101 THR A O 1
ATOM 761 N N . ILE A 1 102 ? 2.480 -6.235 -5.290 1.00 97.94 102 ILE A N 1
ATOM 762 C CA . ILE A 1 102 ? 1.166 -6.804 -5.642 1.00 97.94 102 ILE A CA 1
ATOM 763 C C . ILE A 1 102 ? 0.648 -7.712 -4.520 1.00 97.94 102 ILE A C 1
ATOM 765 O O . ILE A 1 102 ? -0.421 -7.456 -3.974 1.00 97.94 102 ILE A O 1
ATOM 769 N N . GLU A 1 103 ? 1.434 -8.709 -4.114 1.00 97.88 103 GLU A N 1
ATOM 770 C CA . GLU A 1 103 ? 1.048 -9.680 -3.081 1.00 97.88 103 GLU A CA 1
ATOM 771 C C . GLU A 1 103 ? 0.758 -8.996 -1.735 1.00 97.88 103 GLU A C 1
ATOM 773 O O . GLU A 1 103 ? -0.170 -9.359 -1.009 1.00 97.88 103 GLU A O 1
ATOM 778 N N . THR A 1 104 ? 1.535 -7.965 -1.394 1.00 97.94 104 THR A N 1
ATOM 779 C CA . THR A 1 104 ? 1.336 -7.200 -0.156 1.00 97.94 104 THR A CA 1
ATOM 780 C C . THR A 1 104 ? 0.037 -6.392 -0.197 1.00 97.94 104 THR A C 1
ATOM 782 O O . THR A 1 104 ? -0.656 -6.294 0.818 1.00 97.94 104 THR A O 1
ATOM 785 N N . LEU A 1 105 ? -0.321 -5.835 -1.359 1.00 97.31 105 LEU A N 1
ATOM 786 C CA . LEU A 1 105 ? -1.586 -5.127 -1.573 1.00 97.31 105 LEU A CA 1
ATOM 787 C C . LEU A 1 105 ? -2.793 -6.071 -1.512 1.00 97.31 105 LEU A C 1
ATOM 789 O O . LEU A 1 105 ? -3.810 -5.712 -0.922 1.00 97.31 105 LEU A O 1
ATOM 793 N N . GLU A 1 106 ? -2.679 -7.279 -2.062 1.00 97.00 106 GLU A N 1
ATOM 794 C CA . GLU A 1 106 ? -3.726 -8.306 -1.977 1.00 97.00 106 GLU A CA 1
ATOM 795 C C . GLU A 1 106 ? -3.979 -8.708 -0.517 1.00 97.00 106 GLU A C 1
ATOM 797 O O . GLU A 1 106 ? -5.109 -8.629 -0.031 1.00 97.00 106 GLU A O 1
ATOM 802 N N . GLN A 1 107 ? -2.918 -8.994 0.242 1.00 97.81 107 GLN A N 1
ATOM 803 C CA . GLN A 1 107 ? -3.019 -9.290 1.677 1.00 97.81 107 GLN A CA 1
ATOM 804 C C . GLN A 1 107 ? -3.563 -8.103 2.488 1.00 97.81 107 GLN A C 1
ATOM 806 O O . GLN A 1 107 ? -4.320 -8.286 3.445 1.00 97.81 107 GLN A O 1
ATOM 811 N N . GLN A 1 108 ? -3.188 -6.870 2.133 1.00 97.94 108 GLN A N 1
ATOM 812 C CA . GLN A 1 108 ? -3.754 -5.669 2.749 1.00 97.94 108 GLN A CA 1
ATOM 813 C C . GLN A 1 108 ? -5.266 -5.586 2.503 1.00 97.94 108 GLN A C 1
ATOM 815 O O . GLN A 1 108 ? -6.017 -5.303 3.439 1.00 97.94 108 GLN A O 1
ATOM 820 N N . ALA A 1 109 ? -5.718 -5.850 1.275 1.00 96.50 109 ALA A N 1
ATOM 821 C CA . ALA A 1 109 ? -7.132 -5.830 0.917 1.00 96.50 109 ALA A CA 1
ATOM 822 C C . ALA A 1 109 ? -7.932 -6.885 1.699 1.00 96.50 109 ALA A C 1
ATOM 824 O O . ALA A 1 109 ? -8.983 -6.563 2.254 1.00 96.50 109 ALA A O 1
ATOM 825 N N . GLU A 1 110 ? -7.411 -8.108 1.833 1.00 96.62 110 GLU A N 1
ATOM 826 C CA . GLU A 1 110 ? -8.031 -9.164 2.646 1.00 96.62 110 GLU A CA 1
ATOM 827 C C . GLU A 1 110 ? -8.209 -8.746 4.114 1.00 96.62 110 GLU A C 1
ATOM 829 O O . GLU A 1 110 ? -9.273 -8.948 4.706 1.00 96.62 110 GLU A O 1
ATOM 834 N N . LEU A 1 111 ? -7.188 -8.121 4.710 1.00 97.94 111 LEU A N 1
ATOM 835 C CA . LEU A 1 111 ? -7.246 -7.641 6.094 1.00 97.94 111 LEU A CA 1
ATOM 836 C C . LEU A 1 111 ? -8.234 -6.477 6.262 1.00 97.94 111 LEU A C 1
ATOM 838 O O . LEU A 1 111 ? -8.946 -6.424 7.268 1.00 97.94 111 LEU A O 1
ATOM 842 N N . LEU A 1 112 ? -8.317 -5.573 5.281 1.00 96.81 112 LEU A N 1
ATOM 843 C CA . LEU A 1 112 ? -9.306 -4.490 5.266 1.00 96.81 112 LEU A CA 1
ATOM 844 C C . LEU A 1 112 ? -10.735 -5.037 5.187 1.00 96.81 112 LEU A C 1
ATOM 846 O O . LEU A 1 112 ? -11.601 -4.599 5.943 1.00 96.81 112 LEU A O 1
ATOM 850 N N . VAL A 1 113 ? -10.975 -6.030 4.329 1.00 96.69 113 VAL A N 1
ATOM 851 C CA . VAL A 1 113 ? -12.261 -6.736 4.224 1.00 96.69 113 VAL A CA 1
ATOM 852 C C . VAL A 1 113 ? -12.612 -7.426 5.539 1.00 96.69 113 VAL A C 1
ATOM 854 O O . VAL A 1 113 ? -13.743 -7.311 6.013 1.00 96.69 113 VAL A O 1
ATOM 857 N N . ALA A 1 114 ? -11.659 -8.134 6.150 1.00 96.25 114 ALA A N 1
ATOM 858 C CA . ALA A 1 114 ? -11.873 -8.797 7.431 1.00 96.25 114 ALA A CA 1
ATOM 859 C C . ALA A 1 114 ? -12.258 -7.788 8.523 1.00 96.25 114 ALA A C 1
ATOM 861 O O . ALA A 1 114 ? -13.202 -8.026 9.276 1.00 96.25 114 ALA A O 1
ATOM 862 N N . LEU A 1 115 ? -11.585 -6.634 8.576 1.00 96.75 115 LEU A N 1
ATOM 863 C CA . LEU A 1 115 ? -11.909 -5.584 9.539 1.00 96.75 115 LEU A CA 1
ATOM 864 C C . LEU A 1 115 ? -13.289 -4.976 9.261 1.00 96.75 115 LEU A C 1
ATOM 866 O O . LEU A 1 115 ? -14.069 -4.791 10.191 1.00 96.75 115 LEU A O 1
ATOM 870 N N . ALA A 1 116 ? -13.623 -4.717 7.997 1.00 95.94 116 ALA A N 1
ATOM 871 C CA . ALA A 1 116 ? -14.933 -4.198 7.612 1.00 95.94 116 ALA A CA 1
ATOM 872 C C . ALA A 1 116 ? -16.075 -5.130 8.058 1.00 95.94 116 ALA A C 1
ATOM 874 O O . ALA A 1 116 ? -17.077 -4.651 8.593 1.00 95.94 116 ALA A O 1
ATOM 875 N N . LYS A 1 117 ? -15.897 -6.454 7.932 1.00 95.31 117 LYS A N 1
ATOM 876 C CA . LYS A 1 117 ? -16.859 -7.455 8.427 1.00 95.31 117 LYS A CA 1
ATOM 877 C C . LYS A 1 117 ? -17.055 -7.368 9.941 1.00 95.31 117 LYS A C 1
ATOM 879 O O . LYS A 1 117 ? -18.189 -7.392 10.410 1.00 95.31 117 LYS A O 1
ATOM 884 N N . GLU A 1 118 ? -15.977 -7.205 10.703 1.00 95.00 118 GLU A N 1
ATOM 885 C CA . 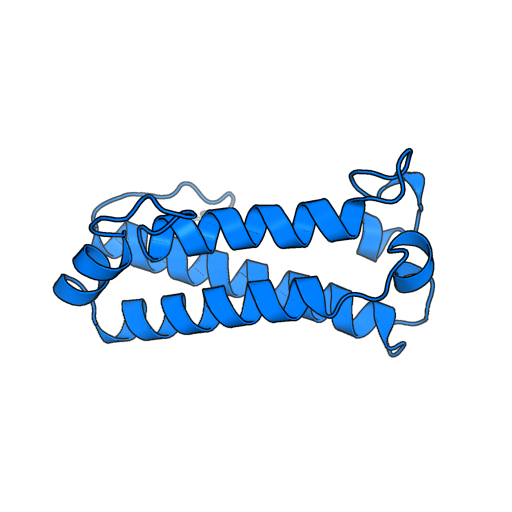GLU A 1 118 ? -16.044 -7.023 12.163 1.00 95.00 118 GLU A CA 1
ATOM 886 C C . GLU A 1 118 ? -16.785 -5.738 12.553 1.00 95.00 118 GLU A C 1
ATOM 888 O O . GLU A 1 118 ? -17.439 -5.676 13.593 1.00 95.00 118 GLU A O 1
ATOM 893 N N . MET A 1 119 ? -16.727 -4.714 11.700 1.00 93.38 119 MET A N 1
ATOM 894 C CA . MET A 1 119 ? -17.459 -3.456 11.865 1.00 93.38 119 MET A CA 1
ATOM 895 C C . MET A 1 119 ? -18.929 -3.543 11.412 1.00 93.38 119 MET A C 1
ATOM 897 O O . MET A 1 119 ? -19.663 -2.564 11.540 1.00 93.38 119 MET A O 1
ATOM 901 N N . GLY A 1 120 ? -19.372 -4.695 10.898 1.00 93.75 120 GLY A N 1
ATOM 902 C CA . GLY A 1 120 ? -20.736 -4.913 10.413 1.00 93.75 120 GLY A CA 1
ATOM 903 C C . GLY A 1 120 ? -20.985 -4.444 8.976 1.00 93.75 120 GLY A C 1
ATOM 904 O O . GLY A 1 120 ? -22.141 -4.318 8.576 1.00 93.75 120 GLY A O 1
ATOM 905 N N . PHE A 1 121 ? -19.933 -4.186 8.194 1.00 92.94 121 PHE A N 1
ATOM 906 C CA . PHE A 1 121 ? -20.050 -3.833 6.780 1.00 92.94 121 PHE A CA 1
ATOM 907 C C . PHE A 1 121 ? -19.869 -5.060 5.880 1.00 92.94 121 PHE A C 1
ATOM 909 O O . PHE A 1 121 ? -18.938 -5.847 6.050 1.00 92.94 121 PHE A O 1
ATOM 916 N N . GLY A 1 122 ? -20.739 -5.192 4.877 1.00 87.50 122 GLY A N 1
ATOM 917 C CA . GLY A 1 122 ? -20.511 -6.081 3.740 1.00 87.50 122 GLY A CA 1
ATOM 918 C C . GLY A 1 122 ? -19.657 -5.367 2.698 1.00 87.50 122 GLY A C 1
ATOM 919 O O . GLY A 1 122 ? -20.029 -4.287 2.238 1.00 87.50 122 GLY A O 1
ATOM 920 N N . VAL A 1 123 ? -18.519 -5.953 2.332 1.00 84.25 123 VAL A N 1
ATOM 921 C CA . VAL A 1 123 ? -17.701 -5.472 1.213 1.00 84.25 123 VAL A CA 1
ATOM 922 C C . VAL A 1 123 ? -18.013 -6.368 0.019 1.00 84.25 123 VAL A C 1
ATOM 924 O O . VAL A 1 123 ? -17.657 -7.543 0.075 1.00 84.25 123 VAL A O 1
ATOM 927 N N . PRO A 1 124 ? -18.692 -5.867 -1.029 1.00 80.19 124 PRO A N 1
ATOM 928 C CA . PRO A 1 124 ? -18.919 -6.647 -2.233 1.00 80.19 124 PRO A CA 1
ATOM 929 C C . PRO A 1 124 ? -17.580 -6.795 -2.956 1.00 80.19 124 PRO A C 1
ATOM 931 O O . PRO A 1 124 ? -17.100 -5.870 -3.610 1.00 80.19 124 PRO A O 1
ATOM 934 N N . ILE A 1 125 ? -16.956 -7.951 -2.787 1.00 71.62 125 ILE A N 1
ATOM 935 C CA . ILE A 1 125 ? -15.788 -8.378 -3.553 1.00 71.62 125 ILE A CA 1
ATOM 936 C C . ILE A 1 125 ? -16.352 -9.281 -4.644 1.00 71.62 125 ILE A C 1
ATOM 938 O O . ILE A 1 125 ? -17.146 -10.170 -4.342 1.00 71.62 125 ILE A O 1
ATOM 942 N N . GLY A 1 126 ? -16.046 -8.997 -5.910 1.00 62.34 126 GLY A N 1
ATOM 943 C CA . GLY A 1 126 ? -16.484 -9.861 -7.006 1.00 62.34 126 GLY A CA 1
ATOM 944 C C . GLY A 1 126 ? -16.011 -11.292 -6.749 1.00 62.34 126 GLY A C 1
ATOM 945 O O . GLY A 1 126 ? -14.839 -11.468 -6.435 1.00 62.34 126 GLY A O 1
ATOM 946 N N . GLU A 1 127 ? -16.938 -12.244 -6.887 1.00 54.47 127 GLU A N 1
ATOM 947 C CA . GLU A 1 127 ? -16.835 -13.683 -6.572 1.00 54.47 127 GLU A CA 1
ATOM 948 C C . GLU A 1 127 ? -17.186 -14.076 -5.122 1.00 54.47 127 GLU A C 1
ATOM 950 O O . GLU A 1 127 ? -16.395 -14.644 -4.375 1.00 54.47 127 GLU A O 1
ATOM 955 N N . GLU A 1 128 ? -18.452 -13.852 -4.754 1.00 45.50 128 GLU A N 1
ATOM 956 C CA . GLU A 1 128 ? -19.204 -14.872 -4.011 1.00 45.50 128 GLU A CA 1
ATOM 957 C C . GLU A 1 128 ? -19.805 -15.834 -5.057 1.00 45.50 128 GLU A C 1
ATOM 959 O O . GLU A 1 128 ? -20.858 -15.550 -5.630 1.00 45.50 128 GLU A O 1
ATOM 964 N N . GLU A 1 129 ? -19.107 -16.929 -5.380 1.00 45.78 129 GLU A N 1
ATOM 965 C CA . GLU A 1 129 ? -19.796 -18.137 -5.857 1.00 45.78 129 GLU A CA 1
ATOM 966 C C . GLU A 1 129 ? -20.469 -18.800 -4.641 1.00 45.78 129 GLU A C 1
ATOM 968 O O . GLU A 1 129 ? -19.863 -18.891 -3.571 1.00 45.78 129 GLU A O 1
ATOM 973 N N . GLU A 1 130 ? -21.742 -19.171 -4.817 1.00 36.91 130 GLU A N 1
ATOM 974 C CA . GLU A 1 130 ? -22.645 -19.795 -3.828 1.00 36.91 130 GLU A CA 1
ATOM 975 C C . GLU A 1 130 ? -22.075 -21.026 -3.103 1.00 36.91 130 GLU A C 1
ATOM 977 O O . GLU A 1 130 ? -21.420 -21.877 -3.751 1.00 36.91 130 GLU A O 1
#

Sequence (130 aa):
RLNVAYDTKAQEDEHSCFSDTTHNDMVFDLIGIHNVWTGSYGDLSGPGLQVLAQGLKPDLAGRLASKIEESVAAAKAIPVPFDQAILGEDDAPGRKAILHTIETLEQQAELLVALAKEMGFGVPIGEEEE

Foldseek 3Di:
DQVQCLVVLDLVPQDPSVPLCSLVVQLVVLVVVLCQQQQDDVVGGDHHPLVVLCVQPVVLSVVLNVLSVQLNVLSNQQDPSLSVLNPDDCPGSNNVSSVSNVVSVVVNVVSVCVSCVSVVDHDDDPDPDD